Protein AF-A0A101GMN0-F1 (afdb_monomer)

Structure (mmCIF, N/CA/C/O backbone):
data_AF-A0A101GMN0-F1
#
_entry.id   AF-A0A101GMN0-F1
#
loop_
_atom_site.group_PDB
_atom_site.id
_atom_site.type_symbol
_atom_site.label_atom_id
_atom_site.label_alt_id
_atom_site.label_comp_id
_atom_site.label_asym_id
_atom_site.label_entity_id
_atom_site.label_seq_id
_atom_site.pdbx_PDB_ins_code
_atom_site.Cartn_x
_atom_site.Cartn_y
_atom_site.Cartn_z
_atom_site.occupancy
_atom_site.B_iso_or_equiv
_atom_site.auth_seq_id
_atom_site.auth_comp_id
_atom_site.auth_asym_id
_atom_site.auth_atom_id
_atom_site.pdbx_PDB_model_num
ATOM 1 N N . MET A 1 1 ? -13.164 -10.937 21.094 1.00 58.28 1 MET A N 1
ATOM 2 C CA . MET A 1 1 ? -14.256 -11.505 20.273 1.00 58.28 1 MET A CA 1
ATOM 3 C C . MET A 1 1 ? -13.763 -12.810 19.675 1.00 58.28 1 MET A C 1
ATOM 5 O O . MET A 1 1 ? -12.605 -12.850 19.284 1.00 58.28 1 MET A O 1
ATOM 9 N N . ASN A 1 2 ? -14.584 -13.863 19.644 1.00 66.69 2 ASN A N 1
ATOM 10 C CA . ASN A 1 2 ? -14.219 -15.078 18.910 1.00 66.69 2 ASN A CA 1
ATOM 11 C C . ASN A 1 2 ? -14.302 -14.776 17.405 1.00 66.69 2 ASN A C 1
ATOM 13 O O . ASN A 1 2 ? -15.307 -14.191 16.992 1.00 66.69 2 ASN A O 1
ATOM 17 N N . PRO A 1 3 ? -13.287 -15.132 16.599 1.00 69.25 3 PRO A N 1
ATOM 18 C CA . PRO A 1 3 ? -13.343 -14.906 15.163 1.00 69.25 3 PRO A CA 1
ATOM 19 C C . PRO A 1 3 ? -14.530 -15.680 14.564 1.00 69.25 3 PRO A C 1
ATOM 21 O O . PRO A 1 3 ? -14.822 -16.796 15.012 1.00 69.25 3 PRO A O 1
ATOM 24 N N . PRO A 1 4 ? -15.246 -15.100 13.584 1.00 80.62 4 PRO A N 1
ATOM 25 C CA . PRO A 1 4 ? -16.345 -15.791 12.927 1.00 80.62 4 PRO A CA 1
ATOM 26 C C . PRO A 1 4 ? -15.840 -17.087 12.290 1.00 80.62 4 PRO A C 1
ATOM 28 O O . PRO A 1 4 ? -14.716 -17.158 11.797 1.00 80.62 4 PRO A O 1
ATOM 31 N N . ARG A 1 5 ? -16.694 -18.118 12.261 1.00 88.38 5 ARG A N 1
ATOM 32 C CA . ARG A 1 5 ? -16.361 -19.418 11.649 1.00 88.38 5 ARG A CA 1
ATOM 33 C C . ARG A 1 5 ? -15.967 -19.289 10.169 1.00 88.38 5 ARG A C 1
ATOM 35 O O . ARG A 1 5 ? -15.203 -20.111 9.677 1.00 88.38 5 ARG A O 1
ATOM 42 N N . TYR A 1 6 ? -16.487 -18.264 9.495 1.00 92.00 6 TYR A N 1
ATOM 43 C CA . TYR A 1 6 ? -16.216 -17.936 8.098 1.00 92.00 6 TYR A CA 1
ATOM 44 C C . TYR A 1 6 ? -15.862 -16.443 7.995 1.00 92.00 6 TYR A C 1
ATOM 46 O O . TYR A 1 6 ? -16.759 -15.626 7.781 1.00 92.00 6 TYR A O 1
ATOM 54 N N . PRO A 1 7 ? -14.594 -16.055 8.231 1.00 93.56 7 PRO A N 1
ATOM 55 C CA . PRO A 1 7 ? -14.185 -14.660 8.143 1.00 93.56 7 PRO A CA 1
ATOM 56 C C . PRO A 1 7 ? -14.228 -14.181 6.692 1.00 93.56 7 PRO A C 1
ATOM 58 O O . PRO A 1 7 ? -13.756 -14.856 5.778 1.00 93.56 7 PRO A O 1
ATOM 61 N N . SER A 1 8 ? -14.793 -12.999 6.489 1.00 96.12 8 SER A N 1
ATOM 62 C CA . SER A 1 8 ? -14.792 -12.286 5.213 1.00 96.12 8 SER A CA 1
ATOM 63 C C . SER A 1 8 ? -13.519 -11.447 5.087 1.00 96.12 8 SER A C 1
ATOM 65 O O . SER A 1 8 ? -13.065 -10.825 6.052 1.00 96.12 8 SER A O 1
ATOM 67 N N . LEU A 1 9 ? -12.953 -11.415 3.882 1.00 97.56 9 LEU A N 1
ATOM 68 C CA . LEU A 1 9 ? -11.737 -10.674 3.564 1.00 97.56 9 LEU A CA 1
ATOM 69 C C . LEU A 1 9 ? -12.047 -9.552 2.577 1.00 97.56 9 LEU A C 1
ATOM 71 O O . LEU A 1 9 ? -12.739 -9.764 1.582 1.00 97.56 9 LEU A O 1
ATOM 75 N N . TYR A 1 10 ? -11.509 -8.371 2.860 1.00 98.00 10 TYR A N 1
ATOM 76 C CA . TYR A 1 10 ? -11.489 -7.240 1.949 1.00 98.00 10 TYR A CA 1
ATOM 77 C C . TYR A 1 10 ? -10.085 -7.085 1.367 1.00 98.00 10 TYR A C 1
ATOM 79 O O . TYR A 1 10 ? -9.147 -6.728 2.080 1.00 98.00 10 TYR A O 1
ATOM 87 N N . GLU A 1 11 ? -9.933 -7.352 0.074 1.00 98.06 11 GLU A N 1
ATOM 88 C CA . GLU A 1 11 ? -8.691 -7.079 -0.645 1.00 98.06 11 GLU A CA 1
ATOM 89 C C . GLU A 1 11 ? -8.695 -5.649 -1.184 1.00 98.06 11 GLU A C 1
ATOM 91 O O . GLU A 1 11 ? -9.648 -5.208 -1.828 1.00 98.06 11 GLU A O 1
ATOM 96 N N . VAL A 1 12 ? -7.605 -4.923 -0.940 1.00 97.12 12 VAL A N 1
ATOM 97 C CA . VAL A 1 12 ? -7.412 -3.563 -1.438 1.00 97.12 12 VAL A CA 1
ATOM 98 C C . VAL A 1 12 ? -6.085 -3.438 -2.164 1.00 97.12 12 VAL A C 1
ATOM 100 O O . VAL A 1 12 ? -5.036 -3.813 -1.645 1.00 97.12 12 VAL A O 1
ATOM 103 N N . ASN A 1 13 ? -6.109 -2.819 -3.346 1.00 96.69 13 ASN A N 1
ATOM 104 C CA . ASN A 1 13 ? -4.888 -2.323 -3.968 1.00 96.69 13 ASN A CA 1
ATOM 105 C C . ASN A 1 13 ? -4.383 -1.109 -3.177 1.00 96.69 13 ASN A C 1
ATOM 107 O O . ASN A 1 13 ? -4.880 0.009 -3.339 1.00 96.69 13 ASN A O 1
ATOM 111 N N . THR A 1 14 ? -3.400 -1.332 -2.304 1.00 97.12 14 THR A N 1
ATOM 112 C CA . THR A 1 14 ? -2.907 -0.319 -1.365 1.00 97.12 14 THR A CA 1
ATOM 113 C C . THR A 1 14 ? -2.301 0.881 -2.082 1.00 97.12 14 THR A C 1
ATOM 115 O O . THR A 1 14 ? -2.552 2.019 -1.692 1.00 97.12 14 THR A O 1
ATOM 118 N N . ARG A 1 15 ? -1.567 0.645 -3.176 1.00 94.50 15 ARG A N 1
ATOM 119 C CA . ARG A 1 15 ? -0.934 1.711 -3.968 1.00 94.50 15 ARG A CA 1
ATOM 120 C C . ARG A 1 15 ? -1.982 2.632 -4.594 1.00 94.50 15 ARG A C 1
ATOM 122 O O . ARG A 1 15 ? -1.863 3.851 -4.501 1.00 94.50 15 ARG A O 1
ATOM 129 N N . LEU A 1 16 ? -3.050 2.065 -5.164 1.00 92.31 16 LEU A N 1
ATOM 130 C CA . LEU A 1 16 ? -4.158 2.856 -5.712 1.00 92.31 16 LEU A CA 1
ATOM 131 C C . LEU A 1 16 ? -4.947 3.583 -4.622 1.00 92.31 16 LEU A C 1
ATOM 133 O O . LEU A 1 16 ? -5.322 4.739 -4.817 1.00 92.31 16 LEU A O 1
ATOM 137 N N . ARG A 1 17 ? -5.172 2.942 -3.468 1.00 95.81 17 ARG A N 1
ATOM 138 C CA . ARG A 1 17 ? -5.859 3.578 -2.338 1.00 95.81 17 ARG A CA 1
ATOM 139 C C . ARG A 1 17 ? -5.107 4.816 -1.855 1.00 95.81 17 ARG A C 1
ATOM 141 O O . ARG A 1 17 ? -5.732 5.861 -1.688 1.00 95.81 17 ARG A O 1
ATOM 148 N N . LEU A 1 18 ? -3.790 4.715 -1.677 1.00 96.19 18 LEU A N 1
ATOM 149 C CA . LEU A 1 18 ? -2.962 5.854 -1.284 1.00 96.19 18 LEU A CA 1
ATOM 150 C C . LEU A 1 18 ? -2.885 6.905 -2.389 1.00 96.19 18 LEU A C 1
ATOM 152 O O . LEU A 1 18 ? -3.004 8.085 -2.100 1.00 96.19 18 LEU A O 1
ATOM 156 N N . ARG A 1 19 ? -2.812 6.518 -3.666 1.00 92.31 19 ARG A N 1
ATOM 157 C CA . ARG A 1 19 ? -2.875 7.493 -4.766 1.00 92.31 19 ARG A CA 1
ATOM 158 C C . ARG A 1 19 ? -4.186 8.285 -4.769 1.00 92.31 19 ARG A C 1
ATOM 160 O O . ARG A 1 19 ? -4.170 9.486 -5.024 1.00 92.31 19 ARG A O 1
ATOM 167 N N . HIS A 1 20 ? -5.314 7.635 -4.491 1.00 92.44 20 HIS A N 1
ATOM 168 C CA . HIS A 1 20 ? -6.601 8.320 -4.371 1.00 92.4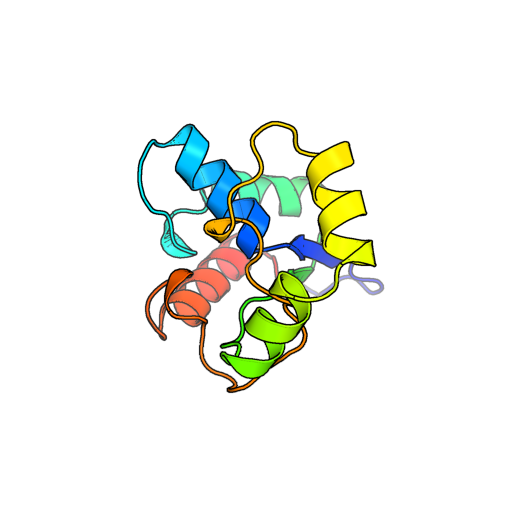4 20 HIS A CA 1
ATOM 169 C C . HIS A 1 20 ? -6.593 9.315 -3.207 1.00 92.44 20 HIS A C 1
ATOM 171 O O . HIS A 1 20 ? -6.919 10.482 -3.402 1.00 92.44 20 HIS A O 1
ATOM 177 N N . LEU A 1 21 ? -6.115 8.884 -2.039 1.00 96.50 21 LEU A N 1
ATOM 178 C CA . LEU A 1 21 ? -6.007 9.737 -0.858 1.00 96.50 21 LEU A CA 1
ATOM 179 C C . LEU A 1 21 ? -5.053 10.923 -1.078 1.00 96.50 21 LEU A C 1
ATOM 181 O O . LEU A 1 21 ? -5.347 12.048 -0.677 1.00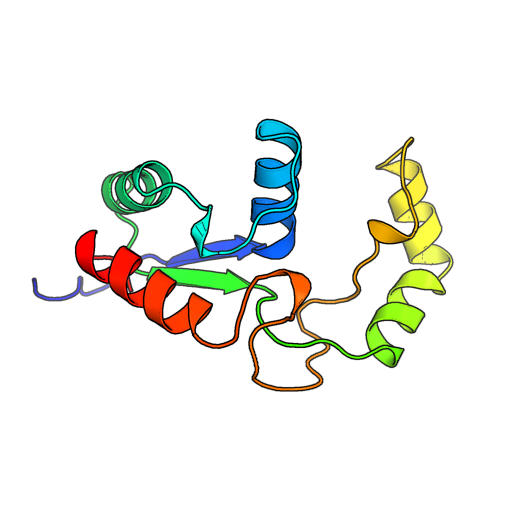 96.50 21 LEU A O 1
ATOM 185 N N . ALA A 1 22 ? -3.932 10.704 -1.766 1.00 94.62 22 ALA A N 1
ATOM 186 C CA . ALA A 1 22 ? -2.995 11.755 -2.143 1.00 94.62 22 ALA A CA 1
ATOM 187 C C . ALA A 1 22 ? -3.650 12.813 -3.042 1.00 94.62 22 ALA A C 1
ATOM 189 O O . ALA A 1 22 ? -3.419 14.009 -2.870 1.00 94.62 22 ALA A O 1
ATOM 190 N N . ARG A 1 23 ? -4.519 12.393 -3.973 1.00 92.31 23 ARG A N 1
ATOM 191 C CA . ARG A 1 23 ? -5.296 13.315 -4.817 1.00 92.31 23 ARG A CA 1
ATOM 192 C C . ARG A 1 23 ? -6.329 14.104 -4.016 1.00 92.31 23 ARG A C 1
ATOM 194 O O . ARG A 1 23 ? -6.471 15.296 -4.257 1.00 92.31 23 ARG A O 1
ATOM 201 N N . GLU A 1 24 ? -7.027 13.463 -3.080 1.00 94.94 24 GLU A N 1
ATOM 202 C CA . GLU A 1 24 ? -8.011 14.124 -2.208 1.00 94.94 24 GLU A CA 1
ATOM 203 C C . GLU A 1 24 ? -7.357 15.151 -1.271 1.00 94.94 24 GLU A C 1
ATOM 205 O O . GLU A 1 24 ? -7.923 16.209 -1.010 1.00 94.94 24 GLU A O 1
ATOM 210 N N . THR A 1 25 ? -6.157 14.847 -0.772 1.00 95.88 25 THR A N 1
ATOM 211 C CA . THR A 1 25 ? -5.444 15.677 0.214 1.00 95.88 25 THR A CA 1
ATOM 212 C C . THR A 1 25 ? -4.456 16.668 -0.402 1.00 95.88 25 THR A C 1
ATOM 214 O O . THR A 1 25 ? -3.989 17.570 0.292 1.00 95.88 25 THR A O 1
ATOM 217 N N . GLY A 1 26 ? -4.116 16.515 -1.685 1.00 95.56 26 GLY A N 1
ATOM 218 C CA . GLY A 1 26 ? -3.151 17.363 -2.387 1.00 95.56 26 GLY A CA 1
ATOM 219 C C . GLY A 1 26 ? -1.695 17.173 -1.945 1.00 95.56 26 GLY A C 1
ATOM 220 O O . GLY A 1 26 ? -0.861 18.035 -2.218 1.00 95.56 26 GLY A O 1
ATOM 221 N N . ARG A 1 27 ? -1.369 16.074 -1.254 1.00 95.44 27 ARG A N 1
ATOM 222 C CA . ARG A 1 27 ? -0.012 15.766 -0.777 1.00 95.44 27 ARG A CA 1
ATOM 223 C C . ARG A 1 27 ? 0.307 14.283 -0.907 1.00 95.44 27 ARG A C 1
ATOM 225 O O . ARG A 1 27 ? -0.581 13.466 -1.101 1.00 95.44 27 ARG A O 1
ATOM 232 N N . HIS A 1 28 ? 1.579 13.930 -0.755 1.00 93.81 28 HIS A N 1
ATOM 233 C CA . HIS A 1 28 ? 1.971 12.531 -0.607 1.00 93.81 28 HIS A CA 1
ATOM 234 C C . HIS A 1 28 ? 1.315 11.910 0.637 1.00 93.81 28 HIS A C 1
ATOM 236 O O . HIS A 1 28 ? 1.220 12.571 1.680 1.00 93.81 28 HIS A O 1
ATOM 242 N N . THR A 1 29 ? 0.890 10.648 0.530 1.00 97.50 29 THR A N 1
ATOM 243 C CA . THR A 1 29 ? 0.209 9.928 1.613 1.00 97.50 29 THR A CA 1
ATOM 244 C C . THR A 1 29 ? 0.760 8.527 1.817 1.00 97.50 29 THR A C 1
ATOM 246 O O . THR A 1 29 ? 1.006 7.819 0.842 1.00 97.50 29 THR A O 1
ATOM 249 N N . THR A 1 30 ? 0.874 8.109 3.073 1.00 97.75 30 THR A N 1
ATOM 250 C CA . THR A 1 30 ? 1.359 6.786 3.496 1.00 97.75 30 THR A CA 1
ATOM 251 C C . THR A 1 30 ? 0.239 5.971 4.147 1.00 97.75 30 THR A C 1
ATOM 253 O O . THR A 1 30 ? -0.894 6.439 4.285 1.00 97.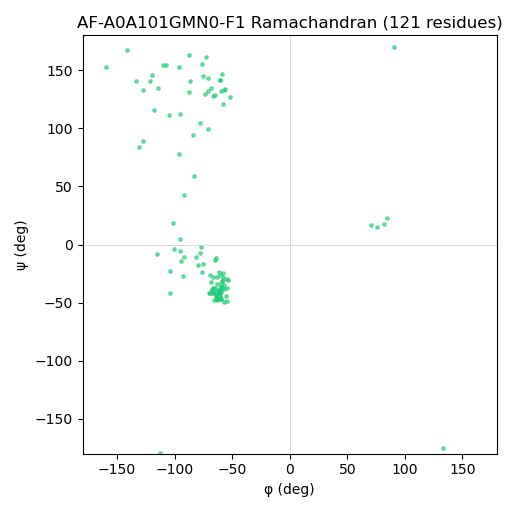75 30 THR A O 1
ATOM 256 N N . LEU A 1 31 ? 0.539 4.745 4.591 1.00 97.75 31 LEU A N 1
ATOM 257 C CA . LEU A 1 31 ? -0.404 3.940 5.380 1.00 97.75 31 LEU A CA 1
ATOM 258 C C . LEU A 1 31 ? -0.945 4.671 6.621 1.00 97.75 31 LEU A C 1
ATOM 260 O O . LEU A 1 31 ? -2.090 4.436 7.012 1.00 97.75 31 LEU A O 1
ATOM 264 N N . ASP A 1 32 ? -0.162 5.571 7.224 1.00 97.25 32 ASP A N 1
ATOM 265 C CA . ASP A 1 32 ? -0.599 6.338 8.395 1.00 97.25 32 ASP A CA 1
ATOM 266 C C . ASP A 1 32 ? -1.728 7.319 8.064 1.00 97.25 32 ASP A C 1
ATOM 268 O O . ASP A 1 32 ? -2.581 7.587 8.910 1.00 97.25 32 ASP A O 1
ATOM 272 N N . ASP A 1 33 ? -1.795 7.792 6.821 1.00 97.88 33 ASP A N 1
ATOM 273 C CA . ASP A 1 33 ? -2.779 8.781 6.390 1.00 97.88 33 ASP A CA 1
ATOM 274 C C . ASP A 1 33 ? -4.158 8.178 6.094 1.00 97.88 33 ASP A C 1
ATOM 276 O O . ASP A 1 33 ? -5.148 8.911 6.055 1.00 97.88 33 ASP A O 1
ATOM 280 N N . ILE A 1 34 ? -4.260 6.855 5.899 1.00 97.56 34 ILE A N 1
ATOM 281 C CA . ILE A 1 34 ? -5.553 6.182 5.697 1.00 97.56 34 ILE A CA 1
ATOM 282 C C . ILE A 1 34 ? -6.427 6.485 6.913 1.00 97.56 34 ILE A C 1
ATOM 284 O O . ILE A 1 34 ? -6.019 6.139 8.009 1.00 97.56 34 ILE A O 1
ATOM 288 N N . PRO A 1 35 ? -7.612 7.100 6.791 1.00 96.88 35 PRO A N 1
ATOM 289 C CA . PRO A 1 35 ? -8.346 7.564 7.963 1.00 96.88 35 PRO A CA 1
ATOM 290 C C . PRO A 1 35 ? -9.021 6.405 8.713 1.00 96.88 35 PRO A C 1
ATOM 292 O O . PRO A 1 35 ? -9.533 5.472 8.093 1.00 96.88 35 PRO A O 1
ATOM 295 N N . ASP A 1 36 ? -9.096 6.491 10.048 1.00 97.12 36 ASP A N 1
ATOM 296 C CA . ASP A 1 36 ? -9.723 5.451 10.888 1.00 97.12 36 ASP A CA 1
ATOM 297 C C . ASP A 1 36 ? -11.193 5.197 10.500 1.00 97.12 36 ASP A C 1
ATOM 299 O O . ASP A 1 36 ? -11.645 4.058 10.560 1.00 97.12 36 ASP A O 1
ATOM 303 N N . VAL A 1 37 ? -11.913 6.210 9.995 1.00 97.44 37 VAL A N 1
ATOM 304 C CA . VAL A 1 37 ? -13.295 6.056 9.495 1.00 97.44 37 VAL A CA 1
ATOM 305 C C . VAL A 1 37 ? -13.408 5.040 8.356 1.00 97.44 37 VAL A C 1
ATOM 307 O O . VAL A 1 37 ? -14.422 4.3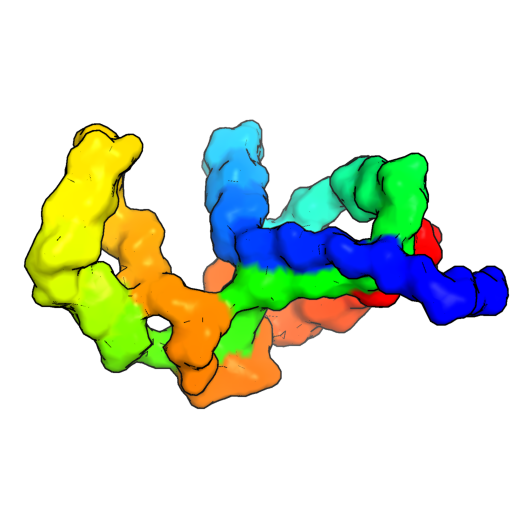58 8.240 1.00 97.44 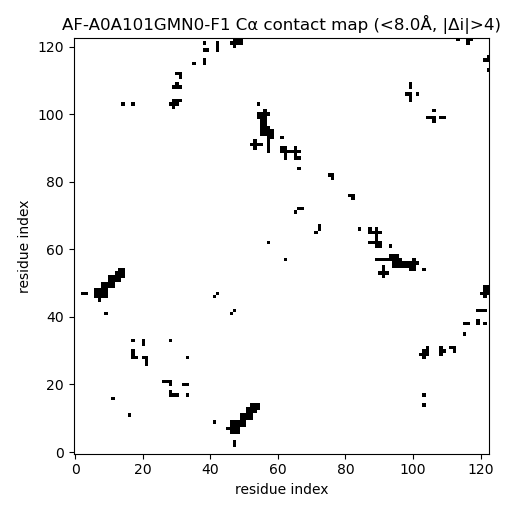37 VAL A O 1
ATOM 310 N N . TRP A 1 38 ? -12.368 4.896 7.530 1.00 97.38 38 TRP A N 1
ATOM 311 C CA . TRP A 1 38 ? -12.347 3.885 6.476 1.00 97.38 38 TRP A CA 1
ATOM 312 C C . TRP A 1 38 ? -12.256 2.478 7.080 1.00 97.38 38 TRP A C 1
ATOM 314 O O . TRP A 1 38 ? -12.994 1.589 6.665 1.00 97.38 38 TRP A O 1
ATOM 324 N N . LEU A 1 39 ? -11.432 2.301 8.118 1.00 97.81 39 LEU A N 1
ATOM 325 C CA . LEU A 1 39 ? -11.305 1.038 8.853 1.00 97.81 39 LEU A CA 1
ATOM 326 C C . LEU A 1 39 ? -12.606 0.693 9.592 1.00 97.81 39 LEU A C 1
ATOM 328 O O . LEU A 1 39 ? -13.119 -0.415 9.456 1.00 97.81 39 LEU A O 1
ATOM 332 N N . THR A 1 40 ? -13.191 1.652 10.316 1.00 97.94 40 THR A N 1
ATOM 333 C CA . THR A 1 40 ? -14.489 1.467 10.983 1.00 97.94 40 THR A CA 1
ATOM 334 C C . THR A 1 40 ? -15.594 1.144 9.974 1.00 97.94 40 THR A C 1
ATOM 336 O O . THR A 1 40 ? -16.448 0.306 10.253 1.00 97.94 40 THR A O 1
ATOM 339 N N . GLY A 1 41 ? -15.561 1.749 8.782 1.00 97.94 41 GLY A N 1
ATOM 340 C CA . GLY A 1 41 ? -16.481 1.436 7.689 1.00 97.94 41 GLY A CA 1
ATOM 341 C C . GLY A 1 41 ? -16.379 -0.019 7.224 1.00 97.94 41 GLY A C 1
ATOM 342 O O . GLY A 1 41 ? -17.402 -0.691 7.121 1.00 97.94 41 GLY A O 1
ATOM 343 N N . LEU A 1 42 ? -15.162 -0.538 7.020 1.00 97.75 42 LEU A N 1
ATOM 344 C CA . LEU A 1 42 ? -14.950 -1.947 6.659 1.00 97.75 42 LEU A CA 1
ATOM 345 C C . LEU A 1 42 ? -15.485 -2.904 7.731 1.00 97.75 42 LEU A C 1
ATOM 347 O O . LEU A 1 42 ? -16.184 -3.865 7.404 1.00 97.75 42 LEU A O 1
ATOM 351 N N . ALA A 1 43 ? -15.212 -2.615 9.005 1.00 96.31 43 ALA A N 1
ATOM 352 C CA . ALA A 1 43 ? -15.753 -3.388 10.119 1.00 96.31 43 ALA A CA 1
ATOM 353 C C . ALA A 1 43 ? -17.293 -3.334 10.151 1.00 96.31 43 ALA A C 1
ATOM 355 O O . ALA A 1 43 ? -17.946 -4.362 10.323 1.00 96.31 43 ALA A O 1
ATOM 356 N N . GLY A 1 44 ? -17.887 -2.161 9.904 1.00 96.88 44 GLY A N 1
ATOM 357 C CA . GLY A 1 44 ? -19.338 -1.972 9.804 1.00 96.88 44 GLY A CA 1
ATOM 358 C C . GLY A 1 44 ? -19.989 -2.730 8.640 1.00 96.88 44 GLY A C 1
ATOM 359 O O . GLY A 1 44 ? -21.140 -3.143 8.749 1.00 96.88 44 GLY A O 1
ATOM 360 N N . CYS A 1 45 ? -19.247 -2.983 7.558 1.00 96.62 45 CYS A N 1
ATOM 361 C CA . CYS A 1 45 ? -19.670 -3.856 6.459 1.00 96.62 45 CYS A CA 1
ATOM 362 C C . CYS A 1 45 ? -19.556 -5.357 6.785 1.00 96.62 45 CYS A C 1
ATOM 364 O O . CYS A 1 45 ? -19.916 -6.189 5.954 1.00 96.62 45 CYS A O 1
ATOM 366 N N . GLY A 1 46 ? -19.062 -5.719 7.973 1.00 95.12 46 GLY A N 1
ATOM 367 C CA . GLY A 1 46 ? -18.903 -7.105 8.402 1.00 95.12 46 GLY A CA 1
ATOM 368 C C . GLY A 1 46 ? -17.642 -7.784 7.871 1.00 95.12 46 GLY A C 1
ATOM 369 O O . GLY A 1 46 ? -17.588 -9.014 7.886 1.00 95.12 46 GLY A O 1
ATOM 370 N N . PHE A 1 47 ? -16.643 -7.027 7.396 1.00 97.25 47 PHE A N 1
ATOM 371 C CA . PHE A 1 47 ? -15.331 -7.590 7.072 1.00 97.25 47 PHE A CA 1
ATOM 372 C C . PHE A 1 47 ? -14.576 -7.986 8.336 1.00 97.25 47 PHE A C 1
ATOM 374 O O . PHE A 1 47 ? -14.666 -7.322 9.365 1.00 97.25 47 PHE A O 1
ATOM 381 N N . SER A 1 48 ? -13.838 -9.091 8.252 1.00 95.75 48 SER A N 1
ATOM 382 C CA . SER A 1 48 ? -12.976 -9.566 9.335 1.00 95.75 48 SER A CA 1
ATOM 383 C C . SER A 1 48 ? -11.509 -9.288 9.041 1.00 95.75 48 SER A C 1
ATOM 385 O O . SER A 1 48 ? -10.771 -8.924 9.951 1.00 95.75 48 SER A O 1
ATOM 387 N N . TRP A 1 49 ? -11.078 -9.495 7.794 1.00 97.00 49 TRP A N 1
ATOM 388 C CA . TRP A 1 49 ? -9.677 -9.411 7.375 1.00 97.00 49 TRP A CA 1
ATOM 389 C C . TRP A 1 49 ? -9.492 -8.337 6.304 1.00 97.00 49 TRP A C 1
ATOM 391 O O . TRP A 1 49 ? -10.355 -8.169 5.438 1.00 97.00 49 TRP A O 1
ATOM 401 N N . VAL A 1 50 ? -8.348 -7.658 6.317 1.00 97.75 50 VAL A N 1
ATOM 402 C CA . VAL A 1 50 ? -7.937 -6.706 5.283 1.00 97.75 50 VAL A CA 1
ATOM 403 C C . VAL A 1 50 ? -6.652 -7.198 4.627 1.00 97.75 50 VAL A C 1
ATOM 405 O O . VAL A 1 50 ? -5.594 -7.255 5.247 1.00 97.75 50 VAL A O 1
ATOM 408 N N . TYR A 1 51 ? -6.725 -7.511 3.335 1.00 97.69 51 TYR A N 1
ATOM 409 C CA . TYR A 1 51 ? -5.550 -7.843 2.543 1.00 97.69 51 TYR A CA 1
ATOM 410 C C . TYR A 1 51 ? -5.036 -6.610 1.800 1.00 97.69 51 TYR A C 1
ATOM 412 O O . TYR A 1 51 ? -5.676 -6.095 0.882 1.00 97.69 51 TYR A O 1
ATOM 420 N N . LEU A 1 52 ? -3.855 -6.145 2.207 1.00 97.38 52 LEU A N 1
ATOM 421 C CA . LEU A 1 52 ? -3.137 -5.053 1.559 1.00 97.38 52 LEU A CA 1
ATOM 422 C C . LEU A 1 52 ? -2.320 -5.576 0.366 1.00 97.38 52 LEU A C 1
ATOM 424 O O . LEU A 1 52 ? -1.179 -6.022 0.516 1.00 97.38 52 LEU A O 1
ATOM 428 N N . MET A 1 53 ? -2.892 -5.521 -0.836 1.00 97.75 53 MET A N 1
ATOM 429 C CA . MET A 1 53 ? -2.196 -5.924 -2.056 1.00 97.75 53 MET A CA 1
ATOM 430 C C . MET A 1 53 ? -1.147 -4.872 -2.456 1.00 97.75 53 MET A C 1
ATOM 432 O O . MET A 1 53 ? -1.446 -3.683 -2.603 1.00 97.75 53 MET A O 1
ATOM 436 N N . GLY A 1 54 ? 0.085 -5.328 -2.712 1.00 96.25 54 GLY A N 1
ATOM 437 C CA . GLY A 1 54 ? 1.161 -4.507 -3.280 1.00 96.25 54 GLY A CA 1
ATOM 438 C C . GLY A 1 54 ? 1.957 -3.673 -2.271 1.00 96.25 54 GLY A C 1
ATOM 439 O O . GLY A 1 54 ? 2.551 -2.669 -2.669 1.00 96.25 54 GLY A O 1
ATOM 440 N N . VAL A 1 55 ? 1.975 -4.068 -0.993 1.00 97.00 55 VAL A N 1
ATOM 441 C CA . VAL A 1 55 ? 2.727 -3.363 0.065 1.00 97.00 55 VAL A CA 1
ATOM 442 C C . VAL A 1 55 ? 4.228 -3.607 0.045 1.00 97.00 55 VAL A C 1
ATOM 444 O O . VAL A 1 55 ? 4.979 -2.782 0.551 1.00 97.00 55 VAL A O 1
ATOM 447 N N . TRP A 1 56 ? 4.680 -4.718 -0.524 1.00 97.00 56 TRP A N 1
ATOM 448 C CA . TRP A 1 56 ? 6.091 -5.080 -0.487 1.00 97.00 56 TRP A CA 1
ATOM 449 C C . TRP A 1 56 ? 6.933 -4.269 -1.469 1.00 97.00 56 TRP A C 1
ATOM 451 O O . TRP A 1 56 ? 6.444 -3.772 -2.493 1.00 97.00 56 TRP A O 1
ATOM 461 N N . GLU A 1 57 ? 8.218 -4.157 -1.146 1.00 95.81 57 GLU A N 1
ATOM 462 C CA . GLU A 1 57 ? 9.227 -3.574 -2.013 1.00 95.81 57 GLU A CA 1
ATOM 463 C C . GLU A 1 57 ? 9.268 -4.294 -3.369 1.00 95.81 57 GLU A C 1
ATOM 465 O O . GLU A 1 57 ? 9.283 -5.525 -3.463 1.00 95.81 57 GLU A O 1
ATOM 470 N N . THR A 1 58 ? 9.301 -3.505 -4.441 1.00 95.50 58 THR A N 1
ATOM 471 C CA . THR A 1 58 ? 9.357 -3.990 -5.824 1.00 95.50 58 THR A CA 1
ATOM 472 C C . THR A 1 58 ? 10.598 -3.447 -6.512 1.00 95.50 58 THR A C 1
ATOM 474 O O . THR A 1 58 ? 10.938 -2.280 -6.332 1.00 95.50 58 THR A O 1
ATOM 477 N N . GLY A 1 59 ? 11.244 -4.278 -7.328 1.00 93.25 59 GLY A N 1
ATOM 478 C CA . GLY A 1 59 ? 12.502 -3.933 -7.990 1.00 93.25 59 GLY A CA 1
ATOM 479 C C . GLY A 1 59 ? 12.339 -3.218 -9.334 1.00 93.25 59 GLY A C 1
ATOM 480 O O . GLY A 1 59 ? 11.295 -3.283 -9.991 1.00 93.25 59 GLY A O 1
ATOM 481 N N . GLU A 1 60 ? 13.427 -2.594 -9.790 1.00 93.81 60 GLU A N 1
ATOM 482 C CA . GLU A 1 60 ? 13.484 -1.864 -11.063 1.00 93.81 60 GLU A CA 1
ATOM 483 C C . GLU A 1 60 ? 13.151 -2.756 -12.268 1.00 93.81 60 GLU A C 1
ATOM 485 O O . GLU A 1 60 ? 12.452 -2.326 -13.181 1.00 93.81 60 GLU A O 1
ATOM 490 N N . ALA A 1 61 ? 13.587 -4.020 -12.261 1.00 94.88 61 ALA A N 1
ATOM 491 C CA . ALA A 1 61 ? 13.351 -4.944 -13.370 1.00 94.88 61 ALA A CA 1
ATOM 492 C C . ALA A 1 61 ? 11.852 -5.174 -13.639 1.00 94.88 61 ALA A C 1
ATOM 494 O O . ALA A 1 61 ? 11.412 -5.062 -14.782 1.00 94.88 61 ALA A O 1
ATOM 495 N N . GLY A 1 62 ? 11.053 -5.429 -12.595 1.00 94.19 62 GLY A N 1
ATOM 496 C CA . GLY A 1 62 ? 9.605 -5.633 -12.735 1.00 94.19 62 GLY A CA 1
ATOM 497 C C . GLY A 1 62 ? 8.871 -4.364 -13.179 1.00 94.19 62 GLY A C 1
ATOM 498 O O . GLY A 1 62 ? 7.958 -4.416 -14.010 1.00 94.19 62 GLY A O 1
ATOM 499 N N . ARG A 1 63 ? 9.316 -3.203 -12.682 1.00 94.00 63 ARG A N 1
ATOM 500 C CA . ARG A 1 63 ? 8.816 -1.897 -13.126 1.00 94.00 63 ARG A CA 1
ATOM 501 C C . ARG A 1 63 ? 9.131 -1.656 -14.603 1.00 94.00 63 ARG A C 1
ATOM 503 O O . ARG A 1 63 ? 8.241 -1.258 -15.347 1.00 94.00 63 ARG A O 1
ATOM 510 N N . ARG A 1 64 ? 10.357 -1.963 -15.038 1.00 95.56 64 ARG A N 1
ATOM 511 C CA . ARG A 1 64 ? 10.802 -1.816 -16.429 1.00 95.56 64 ARG A CA 1
ATOM 512 C C . ARG A 1 64 ? 9.959 -2.653 -17.382 1.00 95.56 64 ARG A C 1
ATOM 514 O O . ARG A 1 64 ? 9.468 -2.103 -18.354 1.00 95.56 64 ARG A O 1
ATOM 521 N N . VAL A 1 65 ? 9.703 -3.922 -17.052 1.00 95.62 65 VAL A N 1
ATOM 522 C CA . VAL A 1 65 ? 8.820 -4.799 -17.847 1.00 95.62 65 VAL A CA 1
ATOM 523 C C . VAL A 1 65 ? 7.438 -4.170 -18.039 1.00 95.62 65 VAL A C 1
ATOM 525 O O . VAL A 1 65 ? 6.916 -4.147 -19.149 1.00 95.62 65 VAL A O 1
ATOM 528 N N . SER A 1 66 ? 6.866 -3.605 -16.974 1.00 95.00 66 SER A N 1
ATOM 529 C CA . SER A 1 66 ? 5.537 -2.981 -17.039 1.00 95.00 66 SER A CA 1
ATOM 530 C C . SER A 1 66 ? 5.525 -1.685 -17.860 1.00 95.00 66 SER A C 1
ATOM 532 O O . SER A 1 66 ? 4.496 -1.326 -18.419 1.00 95.00 66 SER A O 1
ATOM 534 N N . ARG A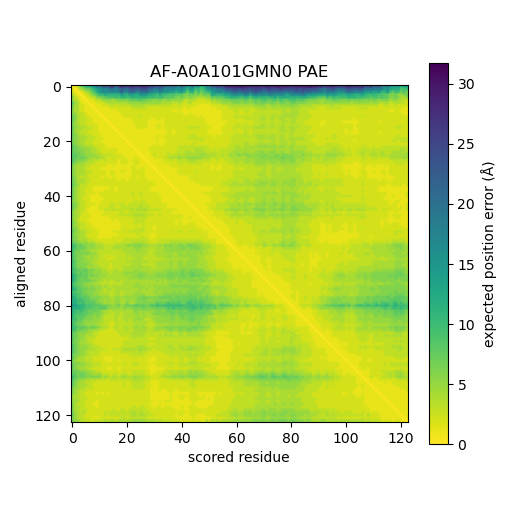 1 67 ? 6.668 -0.992 -17.942 1.00 95.50 67 ARG A N 1
ATOM 535 C CA . ARG A 1 67 ? 6.850 0.266 -18.682 1.00 95.50 67 ARG A CA 1
ATOM 536 C C . ARG A 1 67 ? 7.323 0.088 -20.122 1.00 95.50 67 ARG A C 1
ATOM 538 O O . ARG A 1 67 ? 7.328 1.067 -20.855 1.00 95.50 67 ARG A O 1
ATOM 545 N N . SER A 1 68 ? 7.743 -1.111 -20.522 1.00 95.88 68 SER A N 1
ATOM 546 C CA . SER A 1 68 ? 8.288 -1.372 -21.861 1.00 95.88 68 SER A CA 1
ATOM 547 C C . SER A 1 68 ? 7.443 -2.327 -22.700 1.00 95.88 68 SER A C 1
ATOM 549 O O . SER A 1 68 ? 7.750 -2.523 -23.871 1.00 95.88 68 SER A O 1
ATOM 551 N N . ASN A 1 69 ? 6.420 -2.963 -22.125 1.00 95.88 69 ASN A N 1
ATOM 552 C CA . ASN A 1 69 ? 5.533 -3.845 -22.876 1.00 95.88 69 ASN A CA 1
ATOM 553 C C . ASN A 1 69 ? 4.528 -3.019 -23.695 1.00 95.88 69 ASN A C 1
ATOM 555 O O . ASN A 1 69 ? 3.572 -2.479 -23.142 1.00 95.88 69 ASN A O 1
ATOM 559 N N . GLU A 1 70 ? 4.747 -2.931 -25.008 1.00 95.69 70 GLU A N 1
ATOM 560 C CA . GLU A 1 70 ? 3.951 -2.105 -25.926 1.00 95.69 70 GLU A CA 1
ATOM 561 C C . GLU A 1 70 ? 2.453 -2.436 -25.906 1.00 95.69 70 GLU A C 1
ATOM 563 O O . GLU A 1 70 ? 1.637 -1.516 -25.913 1.00 95.69 70 GLU A O 1
ATOM 568 N N . GLU A 1 71 ? 2.086 -3.717 -25.799 1.00 96.00 71 GLU A N 1
ATOM 569 C CA . GLU A 1 71 ? 0.683 -4.150 -25.737 1.00 96.00 71 GLU A CA 1
ATOM 570 C C . GLU A 1 71 ? -0.019 -3.579 -24.498 1.00 96.00 71 GLU A C 1
ATOM 572 O O . GLU A 1 71 ? -1.131 -3.052 -24.574 1.00 96.00 71 GLU A O 1
ATOM 577 N N . TRP A 1 72 ? 0.650 -3.625 -23.344 1.00 95.25 72 TRP A N 1
ATOM 578 C CA . TRP A 1 72 ? 0.105 -3.072 -22.106 1.00 95.25 72 TRP A CA 1
ATOM 579 C C . TRP A 1 72 ? 0.053 -1.550 -22.139 1.00 95.25 72 TRP A C 1
ATOM 581 O O . TRP A 1 72 ? -0.941 -0.969 -21.712 1.00 95.25 72 TRP A O 1
ATOM 591 N N . LEU A 1 73 ? 1.096 -0.902 -22.666 1.00 94.88 73 LEU A N 1
ATOM 592 C CA . LEU A 1 73 ? 1.141 0.553 -22.796 1.00 94.88 73 LEU A CA 1
ATOM 593 C C . LEU A 1 73 ? 0.005 1.080 -23.672 1.00 94.88 73 LEU A C 1
ATOM 595 O O . LEU A 1 73 ? -0.599 2.092 -23.323 1.00 94.88 73 LEU A O 1
ATOM 599 N N . GLU A 1 74 ? -0.299 0.402 -24.778 1.00 95.12 74 GLU A N 1
ATOM 600 C CA . GLU A 1 74 ? -1.428 0.760 -25.636 1.00 95.12 74 GLU A CA 1
ATOM 601 C C . GLU A 1 74 ? -2.755 0.633 -24.879 1.00 95.12 74 GLU A C 1
ATOM 603 O O . GLU A 1 74 ? -3.556 1.571 -24.852 1.00 95.12 74 GLU A O 1
ATOM 608 N N . GLY A 1 75 ? -2.935 -0.472 -24.148 1.00 95.19 75 GLY A N 1
ATOM 609 C CA . GLY A 1 75 ? -4.073 -0.660 -23.250 1.00 95.19 75 GLY A CA 1
ATOM 610 C C . GLY A 1 75 ? -4.213 0.477 -22.231 1.00 95.19 75 GLY A C 1
ATOM 611 O O . GLY A 1 75 ? -5.288 1.061 -22.093 1.00 95.19 75 GLY A O 1
ATOM 612 N N . TYR A 1 76 ? -3.125 0.852 -21.555 1.00 94.06 76 TYR A N 1
ATOM 613 C CA . TYR A 1 76 ? -3.136 1.924 -20.559 1.00 94.06 76 TYR A CA 1
ATOM 614 C C . TYR A 1 76 ? -3.477 3.281 -21.170 1.00 94.06 76 TYR A C 1
ATOM 616 O O . TYR A 1 76 ? -4.321 3.983 -20.622 1.00 94.06 76 TYR A O 1
ATOM 624 N N . ARG A 1 77 ? -2.874 3.642 -22.310 1.00 94.25 77 ARG A N 1
ATOM 625 C CA . ARG A 1 77 ? -3.150 4.914 -23.001 1.00 94.25 77 ARG A CA 1
ATOM 626 C C . ARG A 1 77 ? -4.596 5.009 -23.474 1.00 94.25 77 ARG A C 1
ATOM 628 O O . ARG A 1 77 ? -5.165 6.095 -23.450 1.00 94.25 77 ARG A O 1
ATOM 635 N N . SER A 1 78 ? -5.198 3.885 -23.865 1.00 95.12 78 SER A N 1
ATOM 636 C CA . SER A 1 78 ? -6.603 3.851 -24.279 1.00 95.12 78 SER A CA 1
ATOM 637 C C . SER A 1 78 ? -7.575 4.106 -23.116 1.00 95.12 78 SER A C 1
ATOM 639 O O . SER A 1 78 ? -8.626 4.712 -23.312 1.00 95.12 78 SER A O 1
ATOM 641 N N . LEU A 1 79 ? -7.215 3.676 -21.900 1.00 94.31 79 LEU A N 1
ATOM 642 C CA . LEU A 1 79 ? -8.050 3.792 -20.698 1.00 94.31 79 LEU A CA 1
ATOM 643 C C . LEU A 1 79 ? -7.785 5.063 -19.885 1.00 94.31 79 LEU A C 1
ATOM 645 O O . LEU A 1 79 ? -8.669 5.527 -19.166 1.00 94.31 79 LEU A O 1
ATOM 649 N N . LEU A 1 80 ? -6.569 5.602 -19.962 1.00 91.88 80 LEU A N 1
ATOM 650 C CA . LEU A 1 80 ? -6.093 6.723 -19.158 1.00 91.88 80 LEU A CA 1
ATOM 651 C C . LEU A 1 80 ? -5.524 7.800 -20.097 1.00 91.88 80 LEU A C 1
ATOM 653 O O . LEU A 1 80 ? -4.330 7.788 -20.398 1.00 91.88 80 LEU A O 1
ATOM 657 N N . PRO A 1 81 ? -6.359 8.740 -20.580 1.00 88.81 81 PRO A N 1
ATOM 658 C CA . PRO A 1 81 ? -5.921 9.781 -21.514 1.00 88.81 81 PRO A CA 1
ATOM 659 C C . PRO A 1 81 ? -4.836 10.710 -20.950 1.00 88.81 81 PRO A C 1
ATOM 661 O O . PRO A 1 81 ? -4.089 11.322 -21.707 1.00 88.81 81 PRO A O 1
ATOM 664 N N . ASP A 1 82 ? -4.750 10.823 -19.624 1.00 89.81 82 ASP A N 1
ATOM 665 C CA . ASP A 1 82 ? -3.753 11.595 -18.883 1.00 89.81 82 ASP A CA 1
ATOM 666 C C . ASP A 1 82 ? -2.636 10.719 -18.287 1.00 89.81 82 ASP A C 1
ATOM 668 O O . ASP A 1 82 ? -1.935 11.165 -17.376 1.00 89.81 82 ASP A O 1
ATOM 672 N N . LEU A 1 83 ? -2.458 9.491 -18.798 1.00 91.62 83 LEU A N 1
ATOM 673 C CA . LEU A 1 83 ? -1.453 8.540 -18.322 1.00 91.62 83 LEU A CA 1
ATOM 674 C C . LEU A 1 83 ? -0.060 9.168 -18.280 1.00 91.62 83 LEU A C 1
ATOM 676 O O . LEU A 1 83 ? 0.476 9.630 -19.291 1.00 91.62 83 LEU A O 1
ATOM 680 N N . ARG A 1 84 ? 0.576 9.075 -17.114 1.00 90.88 84 ARG A N 1
ATOM 681 C CA . ARG A 1 84 ? 1.992 9.395 -16.930 1.00 90.88 84 ARG A CA 1
ATOM 682 C C . ARG A 1 84 ? 2.791 8.130 -16.668 1.00 90.88 84 ARG A C 1
ATOM 684 O O . ARG A 1 84 ? 2.276 7.160 -16.125 1.00 90.88 84 ARG A O 1
ATOM 691 N N . GLU A 1 85 ? 4.082 8.136 -16.990 1.00 90.19 85 GLU A N 1
ATOM 692 C CA . GLU A 1 85 ? 4.944 6.975 -16.720 1.00 90.19 85 GLU A CA 1
ATOM 693 C C . GLU A 1 85 ? 5.010 6.626 -15.215 1.00 90.19 85 GLU A C 1
ATOM 695 O O . GLU A 1 85 ? 5.087 5.454 -14.837 1.00 90.19 85 GLU A O 1
ATOM 700 N N . GLU A 1 86 ? 4.927 7.636 -14.340 1.00 87.38 86 GLU A N 1
ATOM 701 C CA . GLU A 1 86 ? 4.856 7.476 -12.878 1.00 87.38 86 GLU A CA 1
ATOM 702 C C . GLU A 1 86 ? 3.657 6.628 -12.419 1.00 87.38 86 GLU A C 1
ATOM 704 O O . GLU A 1 86 ? 3.748 5.941 -11.401 1.00 87.38 86 GLU A O 1
ATOM 709 N N . ASP A 1 87 ? 2.596 6.565 -13.227 1.00 87.25 87 ASP A N 1
ATOM 710 C CA . ASP A 1 87 ? 1.388 5.782 -12.956 1.00 87.25 87 ASP A CA 1
ATOM 711 C C . ASP A 1 87 ? 1.594 4.280 -13.176 1.00 87.25 87 ASP A C 1
ATOM 713 O O . ASP A 1 87 ? 0.822 3.457 -12.680 1.00 87.25 87 ASP A O 1
ATOM 717 N N . ILE A 1 88 ? 2.659 3.912 -13.892 1.00 92.19 88 ILE A N 1
ATOM 718 C CA . ILE A 1 88 ? 3.037 2.534 -14.190 1.00 92.19 88 ILE A CA 1
ATOM 719 C C . ILE A 1 88 ? 4.090 2.100 -13.165 1.00 92.19 88 ILE A C 1
ATOM 721 O O . ILE A 1 88 ? 5.300 2.085 -13.420 1.00 92.19 88 ILE A O 1
ATOM 725 N N . CYS A 1 89 ? 3.628 1.775 -11.958 1.00 89.69 89 CYS A N 1
ATOM 726 C CA . CYS A 1 89 ? 4.493 1.455 -10.817 1.00 89.69 89 CYS A CA 1
ATOM 727 C C . CYS A 1 89 ? 5.083 0.029 -10.853 1.00 89.69 89 CYS A C 1
ATOM 729 O O . CYS A 1 89 ? 5.934 -0.305 -10.026 1.00 89.69 89 CYS A O 1
ATOM 731 N N . GLY A 1 90 ? 4.643 -0.804 -11.799 1.00 92.69 90 GLY A N 1
ATOM 732 C CA . GLY A 1 90 ? 4.974 -2.226 -11.873 1.00 92.69 90 GLY A CA 1
ATOM 733 C C . GLY A 1 90 ? 3.984 -3.130 -11.133 1.00 92.69 90 GLY A C 1
ATOM 734 O O . GLY A 1 90 ? 3.126 -2.659 -10.385 1.00 92.69 90 GLY A O 1
ATOM 735 N N . SER A 1 91 ? 4.111 -4.443 -11.339 1.00 93.69 91 SER A N 1
ATOM 736 C CA . SER A 1 91 ? 3.292 -5.437 -10.636 1.00 93.69 91 SER A CA 1
ATOM 737 C C . SER A 1 91 ? 3.583 -5.434 -9.134 1.00 93.69 91 SER A C 1
ATOM 739 O O . SER A 1 91 ? 4.729 -5.605 -8.719 1.00 93.69 91 SER A O 1
ATOM 741 N N . GLY A 1 92 ? 2.533 -5.331 -8.313 1.00 94.12 92 GLY A N 1
ATOM 742 C CA . GLY A 1 92 ? 2.632 -5.486 -6.857 1.00 94.12 92 GLY A CA 1
ATOM 743 C C . GLY A 1 92 ? 3.067 -6.888 -6.409 1.00 94.12 92 GLY A C 1
ATOM 744 O O . GLY A 1 92 ? 3.411 -7.069 -5.246 1.00 94.12 92 GLY A O 1
ATOM 745 N N . PHE A 1 93 ? 3.083 -7.860 -7.327 1.00 94.81 93 PHE A N 1
ATOM 746 C CA . PHE A 1 93 ? 3.559 -9.224 -7.095 1.00 94.81 93 PHE A CA 1
ATOM 747 C C . PHE A 1 93 ? 5.023 -9.439 -7.519 1.00 94.81 93 PHE A C 1
ATOM 749 O O . PHE A 1 93 ? 5.584 -10.497 -7.250 1.00 94.81 93 PHE A O 1
ATOM 756 N N . ALA A 1 94 ? 5.674 -8.451 -8.146 1.00 96.12 94 ALA A N 1
ATOM 757 C CA . ALA A 1 94 ? 7.094 -8.508 -8.511 1.00 96.12 94 ALA A CA 1
ATOM 758 C C . ALA A 1 94 ? 7.996 -8.115 -7.322 1.00 96.12 94 ALA A C 1
ATOM 760 O O . ALA A 1 94 ? 8.738 -7.129 -7.376 1.00 96.12 94 ALA A O 1
ATOM 761 N N . ILE A 1 95 ? 7.872 -8.867 -6.226 1.00 96.81 95 ILE A N 1
ATOM 762 C CA . ILE A 1 95 ? 8.512 -8.587 -4.936 1.00 96.81 95 ILE A CA 1
ATOM 763 C C . ILE A 1 95 ? 10.033 -8.733 -5.057 1.00 96.81 95 ILE A C 1
ATOM 765 O O . ILE A 1 95 ? 10.528 -9.767 -5.501 1.00 96.81 95 ILE A O 1
ATOM 769 N N . ALA A 1 96 ? 10.766 -7.703 -4.631 1.00 97.00 96 ALA A N 1
ATOM 770 C CA . ALA A 1 96 ? 12.226 -7.721 -4.510 1.00 97.00 96 ALA A CA 1
ATOM 771 C C . ALA A 1 96 ? 12.696 -7.863 -3.052 1.00 97.00 96 ALA A C 1
ATOM 773 O O . ALA A 1 96 ? 13.799 -8.348 -2.811 1.00 97.00 96 ALA A O 1
ATOM 774 N N . GLY A 1 97 ? 11.850 -7.490 -2.088 1.00 96.00 97 GLY A N 1
ATOM 775 C CA . GLY A 1 97 ? 12.122 -7.610 -0.659 1.00 96.00 97 GLY A CA 1
ATOM 776 C C . GLY A 1 97 ? 10.839 -7.574 0.170 1.00 96.00 97 GLY A C 1
ATOM 777 O O . GLY A 1 97 ? 9.841 -6.981 -0.234 1.00 96.00 97 GLY A O 1
ATOM 778 N N . TYR A 1 98 ? 10.863 -8.202 1.348 1.00 94.88 98 TYR A N 1
ATOM 779 C CA . TYR A 1 98 ? 9.731 -8.239 2.289 1.00 94.88 98 TYR A CA 1
ATOM 780 C C . TYR A 1 98 ? 9.789 -7.100 3.316 1.00 94.88 98 TYR A C 1
ATOM 782 O O . TYR A 1 98 ? 9.545 -7.291 4.505 1.00 94.88 98 TYR A O 1
ATOM 790 N N . SER A 1 99 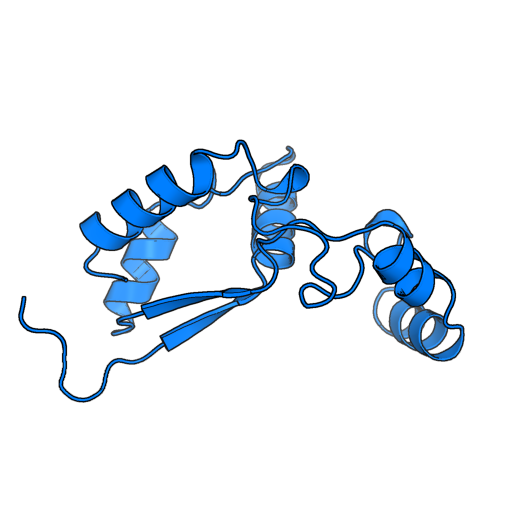? 10.119 -5.910 2.827 1.00 95.25 99 SER A N 1
ATOM 791 C CA . SER A 1 99 ? 10.019 -4.645 3.552 1.00 95.25 99 SER A CA 1
ATOM 792 C C . SER A 1 99 ? 8.855 -3.843 2.977 1.00 95.25 99 SER A C 1
ATOM 794 O O . SER A 1 99 ? 8.494 -4.033 1.810 1.00 95.25 99 SER A O 1
ATOM 796 N N . LEU A 1 100 ? 8.255 -2.952 3.774 1.00 97.06 100 LEU A N 1
ATOM 797 C CA . LEU A 1 100 ? 7.260 -2.015 3.246 1.00 97.06 100 LEU A CA 1
ATOM 798 C C . LEU A 1 100 ? 7.894 -1.202 2.110 1.00 97.06 100 LEU A C 1
ATOM 800 O O . LEU A 1 100 ? 9.012 -0.706 2.244 1.00 97.06 100 LEU A O 1
ATOM 804 N N . HIS A 1 101 ? 7.184 -1.079 0.991 1.00 96.00 101 HIS A N 1
ATOM 805 C CA . HIS A 1 101 ? 7.640 -0.273 -0.130 1.00 96.00 101 HIS A CA 1
ATOM 806 C C . HIS A 1 101 ? 7.832 1.187 0.327 1.00 96.00 101 HIS A C 1
ATOM 808 O O . HIS A 1 101 ? 6.901 1.736 0.918 1.00 96.00 101 HIS A O 1
ATOM 814 N N . PRO A 1 102 ? 8.968 1.845 0.018 1.00 93.50 102 PRO A N 1
ATOM 815 C CA . PRO A 1 102 ? 9.295 3.177 0.546 1.00 93.50 102 PRO A CA 1
ATOM 816 C C . PRO A 1 102 ? 8.225 4.252 0.301 1.00 93.50 102 PRO A C 1
ATOM 818 O O . PRO A 1 102 ? 7.944 5.062 1.178 1.00 93.50 102 PRO A O 1
ATOM 821 N N . ASP A 1 103 ? 7.565 4.218 -0.861 1.00 92.69 103 ASP A N 1
ATOM 822 C CA . ASP A 1 103 ? 6.463 5.141 -1.191 1.00 92.69 103 ASP A CA 1
ATOM 823 C C . ASP A 1 103 ? 5.217 4.978 -0.292 1.00 92.69 103 ASP A C 1
ATOM 825 O O . ASP A 1 103 ? 4.324 5.819 -0.303 1.00 92.69 103 ASP A O 1
ATOM 829 N N . LEU A 1 104 ? 5.111 3.892 0.481 1.00 96.19 104 LEU A N 1
ATOM 830 C CA . LEU A 1 104 ? 3.952 3.603 1.335 1.00 96.19 104 LEU A CA 1
ATOM 831 C C . LEU A 1 104 ? 4.192 3.956 2.809 1.00 96.19 104 LEU A C 1
ATOM 833 O O . LEU A 1 104 ? 3.257 3.853 3.606 1.00 96.19 104 LEU A O 1
ATOM 837 N N . GLY A 1 105 ? 5.403 4.394 3.165 1.00 95.94 105 GLY A N 1
ATOM 838 C CA . GLY A 1 105 ? 5.777 4.823 4.511 1.00 95.94 105 GLY A CA 1
ATOM 839 C C . GLY A 1 105 ? 7.099 4.232 4.994 1.00 95.94 105 GLY A C 1
ATOM 840 O O . GLY A 1 105 ? 7.807 3.538 4.266 1.00 95.94 105 GLY A O 1
ATOM 841 N N . ASP A 1 106 ? 7.423 4.517 6.254 1.00 95.00 106 ASP A N 1
ATOM 842 C CA . ASP A 1 106 ? 8.555 3.894 6.938 1.00 95.00 106 ASP A CA 1
ATOM 843 C C . ASP A 1 106 ? 8.276 2.419 7.296 1.00 95.00 106 ASP A C 1
ATOM 845 O O . ASP A 1 106 ? 7.113 2.005 7.349 1.00 95.00 106 ASP A O 1
ATOM 849 N N . PRO A 1 107 ? 9.317 1.611 7.577 1.00 90.38 107 PRO A N 1
ATOM 850 C CA . PRO A 1 107 ? 9.157 0.188 7.887 1.00 90.38 107 PRO A CA 1
ATOM 851 C C . PRO A 1 107 ? 8.182 -0.128 9.034 1.00 90.38 107 PRO A C 1
ATOM 853 O O . PRO A 1 107 ? 7.526 -1.171 9.004 1.00 90.38 107 PRO A O 1
ATOM 856 N N . ASP A 1 108 ? 8.033 0.771 10.010 1.00 94.88 108 ASP A N 1
ATOM 857 C CA . ASP A 1 108 ? 7.138 0.588 11.156 1.00 94.88 108 ASP A CA 1
ATOM 858 C C . ASP A 1 108 ? 5.672 0.927 10.826 1.00 94.88 108 ASP A C 1
ATOM 860 O O . ASP A 1 108 ? 4.764 0.587 11.594 1.00 94.88 108 ASP A O 1
ATOM 864 N N . GLY A 1 109 ? 5.406 1.541 9.668 1.00 95.69 109 GLY A N 1
ATOM 865 C CA . GLY A 1 109 ? 4.068 1.907 9.201 1.00 95.69 109 GLY A CA 1
ATOM 866 C C . GLY A 1 109 ? 3.107 0.718 9.109 1.00 95.69 109 GLY A C 1
ATOM 867 O O . GLY A 1 109 ? 1.932 0.852 9.446 1.00 95.69 109 GLY A O 1
ATOM 868 N N . LEU A 1 110 ? 3.594 -0.478 8.750 1.00 95.44 110 LEU A N 1
ATOM 869 C CA . LEU A 1 110 ? 2.774 -1.700 8.760 1.00 95.44 110 LEU A CA 1
ATOM 870 C C . LEU A 1 110 ? 2.351 -2.105 10.174 1.00 95.44 110 LEU A C 1
ATOM 872 O O . LEU A 1 110 ? 1.200 -2.486 10.387 1.00 95.44 110 LEU A O 1
ATOM 876 N N . SER A 1 111 ? 3.265 -2.009 11.141 1.00 96.12 111 SER A N 1
ATOM 877 C CA . SER A 1 111 ? 2.981 -2.334 12.540 1.00 96.12 111 SER A CA 1
ATOM 878 C C . SER A 1 111 ? 1.917 -1.397 13.104 1.00 96.12 111 SER A C 1
ATOM 880 O O . SER A 1 111 ? 0.922 -1.872 13.655 1.00 96.12 111 SER A O 1
ATOM 882 N N . ARG A 1 112 ? 2.062 -0.085 12.869 1.00 97.38 112 ARG A N 1
ATOM 883 C CA . ARG A 1 112 ? 1.067 0.920 13.273 1.00 97.38 112 ARG A CA 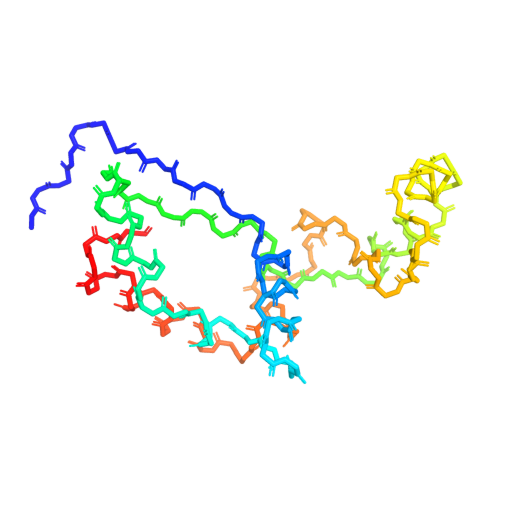1
ATOM 884 C C . ARG A 1 112 ? -0.274 0.704 12.579 1.00 97.38 112 ARG A C 1
ATOM 886 O O . ARG A 1 112 ? -1.316 0.739 13.229 1.00 97.38 112 ARG A O 1
ATOM 893 N N . PHE A 1 113 ? -0.275 0.436 11.274 1.00 97.38 113 PHE A N 1
ATOM 894 C CA . PHE A 1 113 ? -1.507 0.170 10.532 1.00 97.38 113 PHE A CA 1
ATOM 895 C C . PHE A 1 113 ? -2.240 -1.071 11.062 1.00 97.38 113 PHE A C 1
ATOM 897 O O . PHE A 1 113 ? -3.453 -1.036 11.272 1.00 97.38 113 PHE A O 1
ATOM 904 N N . ARG A 1 114 ? -1.503 -2.143 11.372 1.00 97.12 114 ARG A N 1
ATOM 905 C CA . ARG A 1 114 ? -2.056 -3.358 11.983 1.00 97.12 114 ARG A CA 1
ATOM 906 C C . ARG A 1 114 ? -2.670 -3.092 13.357 1.00 97.12 114 ARG A C 1
ATOM 908 O O . ARG A 1 114 ? -3.757 -3.581 13.647 1.00 97.12 114 ARG A O 1
ATOM 915 N N . GLU A 1 115 ? -2.019 -2.300 14.206 1.00 98.06 115 GLU A N 1
ATOM 916 C CA . GLU A 1 115 ? -2.597 -1.909 15.499 1.00 98.06 115 GLU A CA 1
ATOM 917 C C . GLU A 1 115 ? -3.923 -1.164 15.323 1.00 98.06 115 GLU A C 1
ATOM 919 O O . GLU A 1 115 ? -4.889 -1.418 16.044 1.00 98.06 115 GLU A O 1
ATOM 924 N N . ARG A 1 116 ? -4.002 -0.280 14.324 1.00 98.00 116 ARG A N 1
ATOM 925 C CA . ARG A 1 116 ? -5.226 0.460 14.005 1.00 98.00 116 ARG A CA 1
ATOM 926 C C . ARG A 1 116 ? -6.347 -0.454 13.514 1.00 98.00 116 ARG A C 1
ATOM 928 O O . ARG A 1 116 ? -7.476 -0.270 13.962 1.00 98.00 116 ARG A O 1
ATOM 935 N N . LEU A 1 117 ? -6.042 -1.453 12.680 1.00 97.25 117 LEU A N 1
ATOM 936 C CA . LEU A 1 117 ? -6.992 -2.503 12.285 1.00 97.25 117 LEU A CA 1
ATOM 937 C C . LEU A 1 117 ? -7.538 -3.248 13.510 1.00 97.25 117 LEU A C 1
ATOM 939 O O . LEU A 1 117 ? -8.754 -3.319 13.693 1.00 97.25 117 LEU A O 1
ATOM 943 N N . HIS A 1 118 ? -6.654 -3.702 14.404 1.00 97.06 118 HIS A N 1
ATOM 944 C CA . HIS A 1 118 ? -7.056 -4.424 15.612 1.00 97.06 118 HIS A CA 1
ATOM 945 C C . HIS A 1 118 ? -7.972 -3.594 16.521 1.00 97.06 118 HIS A C 1
ATOM 947 O O . HIS A 1 118 ? -8.919 -4.139 17.090 1.00 97.06 118 HIS A O 1
ATOM 953 N N . ARG A 1 119 ? -7.748 -2.274 16.635 1.00 97.00 119 ARG A N 1
ATOM 954 C CA . ARG A 1 119 ? -8.651 -1.378 17.387 1.00 97.00 119 ARG A CA 1
ATOM 955 C C . ARG A 1 119 ? -10.074 -1.355 16.823 1.00 97.00 119 ARG A C 1
ATOM 957 O O . ARG A 1 119 ? -11.002 -1.097 17.581 1.00 97.00 119 ARG A O 1
ATOM 964 N N . GLN A 1 120 ? -10.248 -1.641 15.532 1.00 95.75 120 GLN A N 1
ATOM 965 C CA . GLN A 1 120 ? -11.553 -1.749 14.869 1.00 95.75 120 GLN A CA 1
ATOM 966 C C . GLN A 1 120 ? -12.077 -3.194 14.792 1.00 95.75 120 GLN A C 1
ATOM 968 O O . GLN A 1 120 ? -13.122 -3.434 14.196 1.00 95.75 120 GLN A O 1
ATOM 973 N N . GLY A 1 121 ? -11.376 -4.166 15.389 1.00 94.38 121 GLY A N 1
ATOM 974 C CA . GLY A 1 121 ? -11.740 -5.584 15.320 1.00 94.38 121 GLY A CA 1
ATOM 975 C C . GLY A 1 121 ? -11.419 -6.260 13.982 1.00 94.38 121 GLY A C 1
ATOM 976 O O . GLY A 1 121 ? -11.928 -7.352 13.736 1.00 94.38 121 GLY A O 1
ATOM 977 N N . LEU A 1 122 ? -10.589 -5.631 13.145 1.00 95.94 122 LEU A N 1
ATOM 978 C CA . LEU A 1 122 ? -10.104 -6.174 11.875 1.00 95.94 122 LEU A CA 1
ATOM 979 C C . LEU A 1 122 ? -8.729 -6.825 12.054 1.00 95.94 122 LEU A C 1
ATOM 981 O O . LEU A 1 122 ? -7.965 -6.406 12.925 1.00 95.94 122 LEU A O 1
ATOM 985 N N . LEU A 1 123 ? -8.422 -7.811 11.211 1.00 93.62 123 LEU A N 1
ATOM 986 C CA . LEU A 1 123 ? -7.112 -8.464 11.093 1.00 93.62 123 LEU A CA 1
ATOM 987 C C . LEU A 1 123 ? -6.391 -8.053 9.808 1.00 93.62 123 LEU A C 1
ATOM 989 O O . LEU A 1 123 ? -7.076 -7.940 8.765 1.00 93.62 123 LEU A O 1
#

InterPro domains:
  IPR017853 Glycoside hydrolase superfamily [SSF51445] (8-122)

Secondary structure (DSSP, 8-state):
-PPPSS--EEEEEHHHHHHHHHHHHTS---GGGS-HHHHHHHHHTT--EEEEET-EEE-HHHHHHHHH-HHHHHHHHHH-TT--GGG----TT-EEEEEE-GGG--TTHHHHHHHHHHHTT--

Foldseek 3Di:
DPADPDAAEDEDAQVVVQVVVCVVVVHQAALVSPDLVVLLVCVVVRHAEYHHQLFAAADPVQLVCQLPPPVNVVVCCVVPVPDDSVVSRGHSPRHPDRAGHVSRHHRCSVVVSVVSNVVSNHD

Solvent-accessible surface area (backbone atoms on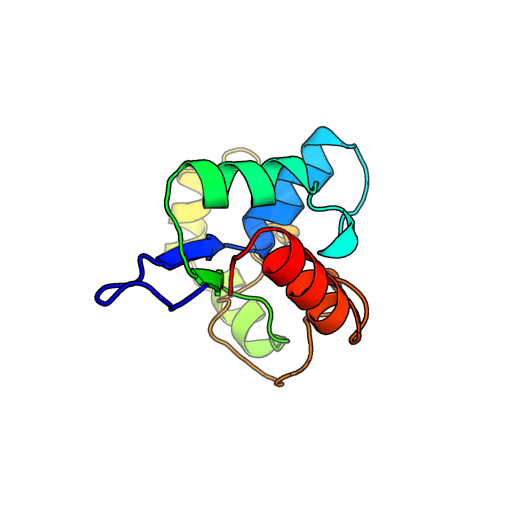ly — not comparable to full-atom values): 7052 Å² total; per-residue (Å²): 132,82,79,64,96,75,68,39,72,43,77,40,58,43,63,60,54,33,52,51,50,16,65,77,69,74,43,92,43,34,54,79,64,60,54,68,68,59,53,47,46,44,37,72,72,62,40,34,32,62,43,69,43,44,48,44,20,62,39,69,67,44,23,46,52,56,69,65,39,64,73,58,47,53,54,47,49,75,76,32,88,81,69,50,74,81,76,51,72,35,59,55,82,41,62,67,44,98,43,56,22,70,83,48,34,58,75,62,36,60,60,54,45,49,54,55,33,47,75,50,67,30,82

Nearest PDB structures (foldseek):
  2wsk-assembly1_A  TM=5.912E-01  e=1.399E-01  Escherichia coli K-12
  7u3b-assembly4_G  TM=6.112E-01  e=1.394E+00  Streptomyces venezuelae
  7u3d-assembly2_C  TM=5.247E-01  e=1.394E+00  Streptomyces venezuelae
  7u3b-assembly2_F  TM=4.992E-01  e=2.356E+00  Streptomyces venezuelae
  1ut8-assembly1_A  TM=4.164E-01  e=6.738E+00  Tequintavirus T5

Sequence (123 aa):
MNPPRYPSLYEVNTRLRLRHLARETGRHTTLDDIPDVWLTGLAGCGFSWVYLMGVWETGEAGRRVSRSNEEWLEGYRSLLPDLREEDICGSGFAIAGYSLHPDLGDPDGLSRFRERLHRQGLL

Mean predicted aligned error: 3.55 Å

Organism: NCBI:txid2198

pLDDT: mean 94.37, std 5.45, range [58.28, 98.06]

Radius of gyration: 16.26 Å; Cα contacts (8 Å, |Δi|>4): 156; chains: 1; bounding box: 33×37×46 Å